Protein AF-A0A2V5ZPF0-F1 (afdb_monomer)

Mean predicted aligned error: 15.98 Å

Solvent-accessible surface area (backbone atoms only — not comparable to full-atom values): 9397 Å² total; per-residue (Å²): 134,64,70,68,61,57,53,54,54,53,53,54,51,51,54,53,54,55,56,50,55,73,66,64,58,78,71,75,75,71,72,55,65,54,62,57,50,19,73,81,39,96,48,78,76,68,55,68,73,54,50,74,69,68,58,82,86,82,80,86,73,82,81,60,97,52,86,92,56,84,88,84,88,85,86,83,89,74,90,78,54,71,68,59,52,52,57,47,59,75,68,58,65,61,50,80,39,66,90,70,70,39,67,79,79,79,91,73,63,98,79,70,55,74,77,78,50,54,71,70,78,48,84,53,98,42,73,58,44,51,51,49,52,57,54,55,61,73,75,110

pLDDT: mean 73.91, std 12.75, range [46.25, 92.56]

Sequence (140 aa):
MNVETIVRVRLAGFAGVLSLALIGTPRSAYADPVSELASFSIFDKVDLAQLAKTDVKTAHGPPMRNPRFLAVQSCYVAPGSPAQQMEALRRWNPSKYRELKVFLHSDLPSNPGPANFEKLKNAPDNASVRSFVTATQKLS

Radius of gyration: 29.08 Å; Cα contacts (8 Å, |Δi|>4): 50; chains: 1; bounding box: 41×45×107 Å

Secondary structure (DSSP, 8-state):
--HHHHHHHHHHHHHHHHHHHHH-S-------HHHHHHHHSS-S---HHHHHTTPPP----PPPSSTT----------SS-HHHHHHHHHH--GGG-GGGT--------SS--GGGGGGGSS---SHHHHHHHHHHHT--

Foldseek 3Di:
DDPVVVVVVVVVVVVVVVVVVVVPDPPPPPPPVQCVCCVPDPDVGDDVVCLVVVDDDDDDDDADPDNVDDDDDDDHDDPDDPVVVVVCVVPDDCCVPLVVLDQDDDDAPPDHDPVSCPVVVDRDPDPNSVVVVVVVVVVD

Structure (mmCIF, N/CA/C/O backbone):
data_AF-A0A2V5ZPF0-F1
#
_entry.id   AF-A0A2V5ZPF0-F1
#
loop_
_atom_site.group_PDB
_atom_site.id
_atom_site.type_symbol
_atom_site.label_atom_id
_atom_site.label_alt_id
_atom_site.label_comp_id
_atom_site.label_asym_id
_atom_site.label_entity_id
_atom_site.label_seq_id
_atom_site.pdbx_PDB_ins_code
_atom_site.Cartn_x
_atom_site.Cartn_y
_atom_site.Cartn_z
_atom_site.occupancy
_atom_site.B_iso_or_equiv
_atom_site.auth_seq_id
_atom_site.auth_comp_id
_atom_site.auth_asym_id
_atom_site.auth_atom_id
_atom_site.pdbx_PDB_model_num
ATOM 1 N N . MET A 1 1 ? -6.132 -22.465 73.510 1.00 48.97 1 MET A N 1
ATOM 2 C CA . MET A 1 1 ? -6.220 -21.740 72.221 1.00 48.97 1 MET A CA 1
ATOM 3 C C . MET A 1 1 ? -6.816 -22.712 71.209 1.00 48.97 1 MET A C 1
ATOM 5 O O . MET A 1 1 ? -6.196 -23.738 70.967 1.00 48.97 1 MET A O 1
ATOM 9 N N . ASN A 1 2 ? -8.053 -22.486 70.751 1.00 46.25 2 ASN A N 1
ATOM 10 C CA . ASN A 1 2 ? -8.842 -23.500 70.034 1.00 46.25 2 ASN A CA 1
ATOM 11 C C . ASN A 1 2 ? -8.487 -23.588 68.542 1.00 46.25 2 ASN A C 1
ATOM 13 O O . ASN A 1 2 ? -8.330 -22.577 67.859 1.00 46.25 2 ASN A O 1
ATOM 17 N N . VAL A 1 3 ? -8.416 -24.824 68.044 1.00 53.94 3 VAL A N 1
ATOM 18 C CA . VAL A 1 3 ? -8.077 -25.191 66.657 1.00 53.94 3 VAL A CA 1
ATOM 19 C C . VAL A 1 3 ? -9.027 -24.542 65.638 1.00 53.94 3 VAL A C 1
ATOM 21 O O . VAL A 1 3 ? -8.599 -24.148 64.555 1.00 53.94 3 VAL A O 1
ATOM 24 N N . GLU A 1 4 ? -10.291 -24.327 66.005 1.00 53.16 4 GLU A N 1
ATOM 25 C CA . GLU A 1 4 ? -11.293 -23.694 65.138 1.00 53.16 4 GLU A CA 1
ATOM 26 C C . GLU A 1 4 ? -10.970 -22.236 64.778 1.00 53.16 4 GLU A C 1
ATOM 28 O O . GLU A 1 4 ? -11.229 -21.799 63.654 1.00 53.16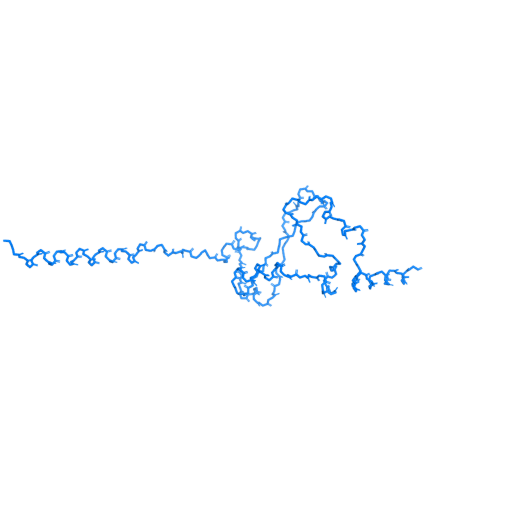 4 GLU A O 1
ATOM 33 N N . THR A 1 5 ? -10.358 -21.480 65.694 1.00 49.84 5 THR A N 1
ATOM 34 C CA . THR A 1 5 ? -9.986 -20.078 65.450 1.00 49.84 5 THR A CA 1
ATOM 35 C C . THR A 1 5 ? -8.858 -19.986 64.419 1.00 49.84 5 THR A C 1
ATOM 37 O O . THR A 1 5 ? -8.857 -19.097 63.572 1.00 49.84 5 THR A O 1
ATOM 40 N N . ILE A 1 6 ? -7.932 -20.950 64.430 1.00 52.44 6 ILE A N 1
ATOM 41 C CA . ILE A 1 6 ? -6.795 -21.017 63.500 1.00 52.44 6 ILE A CA 1
ATOM 42 C C . ILE A 1 6 ? -7.273 -21.360 62.082 1.00 52.44 6 ILE A C 1
ATOM 44 O O . ILE A 1 6 ? -6.808 -20.760 61.111 1.00 52.44 6 ILE A O 1
ATOM 48 N N . VAL A 1 7 ? -8.234 -22.280 61.952 1.00 53.97 7 VAL A N 1
ATOM 49 C CA . VAL A 1 7 ? -8.795 -22.685 60.651 1.00 53.97 7 VAL A CA 1
ATOM 50 C C . VAL A 1 7 ? -9.567 -21.534 59.996 1.00 53.97 7 VAL A C 1
ATOM 52 O O . VAL A 1 7 ? -9.379 -21.274 58.808 1.00 53.97 7 VAL A O 1
ATOM 55 N N . ARG A 1 8 ? -10.368 -20.781 60.766 1.00 47.41 8 ARG A N 1
ATOM 56 C CA . ARG A 1 8 ? -11.129 -19.628 60.247 1.00 47.41 8 ARG A CA 1
ATOM 57 C C . ARG A 1 8 ? -10.230 -18.482 59.772 1.00 47.41 8 ARG A C 1
ATOM 59 O O . ARG A 1 8 ? -10.501 -17.898 58.726 1.00 47.41 8 ARG A O 1
ATOM 66 N N . VAL A 1 9 ? -9.133 -18.206 60.482 1.00 52.97 9 VAL A N 1
ATOM 67 C CA . VAL A 1 9 ? -8.147 -17.182 60.083 1.00 52.97 9 VAL A CA 1
ATOM 68 C C . VAL A 1 9 ? -7.420 -17.578 58.792 1.00 52.97 9 VAL A C 1
ATOM 70 O O . VAL A 1 9 ? -7.218 -16.735 57.918 1.00 52.97 9 VAL A O 1
ATOM 73 N N . ARG A 1 10 ? -7.079 -18.865 58.618 1.00 50.88 10 ARG A N 1
ATOM 74 C CA . ARG A 1 10 ? -6.428 -19.347 57.387 1.00 50.88 10 ARG A CA 1
ATOM 75 C C . ARG A 1 10 ? -7.355 -19.338 56.169 1.00 50.88 10 ARG A C 1
ATOM 77 O O . ARG A 1 10 ? -6.892 -19.008 55.080 1.00 50.88 10 ARG A O 1
ATOM 84 N N . LEU A 1 11 ? -8.644 -19.638 56.344 1.00 49.84 11 LEU A N 1
ATOM 85 C CA . LEU A 1 11 ? -9.629 -19.607 55.254 1.00 49.84 11 LEU A CA 1
ATOM 86 C C . LEU A 1 11 ? -9.921 -18.174 54.775 1.00 49.84 11 LEU A C 1
ATOM 88 O O . LEU A 1 11 ? -9.977 -17.924 53.573 1.00 49.84 11 LEU A O 1
ATOM 92 N N . ALA A 1 12 ? -10.046 -17.224 55.710 1.00 51.72 12 ALA A N 1
ATOM 93 C CA . ALA A 1 12 ? -10.247 -15.810 55.391 1.00 51.72 12 ALA A CA 1
ATOM 94 C C . ALA A 1 12 ? -9.029 -15.197 54.674 1.00 51.72 12 ALA A C 1
ATOM 96 O O . ALA A 1 12 ? -9.191 -14.444 53.713 1.00 51.72 12 ALA A O 1
ATOM 97 N N . GLY A 1 13 ? -7.810 -15.573 55.084 1.00 51.31 13 GLY A N 1
ATOM 98 C CA . GLY A 1 13 ? -6.577 -15.164 54.407 1.00 51.31 13 GLY A CA 1
ATOM 99 C C . GLY A 1 13 ? -6.479 -15.689 52.971 1.00 51.31 13 GLY A C 1
ATOM 100 O O . GLY A 1 13 ? -6.123 -14.937 52.066 1.00 51.31 13 GLY A O 1
ATOM 101 N N . PHE A 1 14 ? -6.865 -16.946 52.731 1.00 55.06 14 PHE A N 1
ATOM 102 C CA . PHE A 1 14 ? -6.872 -17.533 51.386 1.00 55.06 14 PHE A CA 1
ATOM 103 C C . PHE A 1 14 ? -7.902 -16.879 50.453 1.00 55.06 14 PHE A C 1
ATOM 105 O O . PHE A 1 14 ? -7.590 -16.599 49.296 1.00 55.06 14 PHE A O 1
ATOM 112 N N . ALA A 1 15 ? -9.105 -16.579 50.954 1.00 56.75 15 ALA A N 1
ATOM 113 C CA . ALA A 1 15 ? -10.138 -15.891 50.180 1.00 56.75 15 ALA A CA 1
ATOM 114 C C . ALA A 1 15 ? -9.730 -14.452 49.809 1.00 56.75 15 ALA A C 1
ATOM 116 O O . ALA A 1 15 ? -9.971 -14.012 48.683 1.00 56.75 15 ALA A O 1
ATOM 117 N N . GLY A 1 16 ? -9.056 -13.735 50.717 1.00 53.69 16 GLY A N 1
ATOM 118 C CA . GLY A 1 16 ? -8.535 -12.390 50.454 1.00 53.69 16 GLY A CA 1
ATOM 119 C C . GLY A 1 16 ? -7.435 -12.370 49.387 1.00 53.69 16 GLY A C 1
ATOM 120 O O . GLY A 1 16 ? -7.460 -11.527 48.492 1.00 53.69 16 GLY A O 1
ATOM 121 N N . VAL A 1 17 ? -6.512 -13.338 49.424 1.00 57.28 17 VAL A N 1
ATOM 122 C CA . VAL A 1 17 ? -5.425 -13.459 48.432 1.00 57.28 17 VAL A CA 1
ATOM 123 C C . VAL A 1 17 ? -5.960 -13.856 47.050 1.00 57.28 17 VAL A C 1
ATOM 125 O O . VAL A 1 17 ? -5.525 -13.295 46.045 1.00 57.28 17 VAL A O 1
ATOM 128 N N . LEU A 1 18 ? -6.953 -14.751 46.982 1.00 54.53 18 LEU A N 1
ATOM 129 C CA . LEU A 1 18 ? -7.605 -15.126 45.720 1.00 54.53 18 LEU A CA 1
ATOM 130 C C . LEU A 1 18 ? -8.381 -13.948 45.100 1.00 54.53 18 LEU A C 1
ATOM 132 O O . LEU A 1 18 ? -8.368 -13.766 43.883 1.00 54.53 18 LEU A O 1
ATOM 136 N N . SER A 1 19 ? -8.998 -13.109 45.937 1.00 56.06 19 SER A N 1
ATOM 137 C CA . SER A 1 19 ? -9.718 -11.906 45.497 1.00 56.06 19 SER A CA 1
ATOM 138 C C . SER A 1 19 ? -8.774 -10.830 44.946 1.00 56.06 19 SER A C 1
ATOM 140 O O . SER A 1 19 ? -9.103 -10.179 43.957 1.00 56.06 19 SER A O 1
ATOM 142 N N . LEU A 1 20 ? -7.573 -10.675 45.521 1.00 53.50 20 LEU A N 1
ATOM 143 C CA . LEU A 1 20 ? -6.550 -9.760 44.995 1.00 53.50 20 LEU A CA 1
ATOM 144 C C . LEU A 1 20 ? -5.956 -10.248 43.661 1.00 53.50 20 LEU A C 1
ATOM 146 O O . LEU A 1 20 ? -5.684 -9.436 42.777 1.00 53.50 20 LEU A O 1
ATOM 150 N N . ALA A 1 21 ? -5.798 -11.564 43.484 1.00 54.41 21 ALA A N 1
ATOM 151 C CA . ALA A 1 21 ? -5.271 -12.151 42.250 1.00 54.41 21 ALA A CA 1
ATOM 152 C C . ALA A 1 21 ? -6.203 -11.947 41.036 1.00 54.41 21 ALA A C 1
ATOM 154 O O . ALA A 1 21 ? -5.724 -11.789 39.915 1.00 54.41 21 ALA A O 1
ATOM 155 N N . LEU A 1 22 ? -7.522 -11.880 41.256 1.00 53.84 22 LEU A N 1
ATOM 156 C CA . LEU A 1 22 ? -8.524 -11.607 40.212 1.00 53.84 22 LEU A CA 1
ATOM 157 C C . LEU A 1 22 ? -8.582 -10.132 39.777 1.00 53.84 22 LEU A C 1
ATOM 159 O O . LEU A 1 22 ? -9.060 -9.834 38.685 1.00 53.84 22 LEU A O 1
ATOM 163 N N . ILE A 1 23 ? -8.089 -9.209 40.607 1.00 56.50 23 ILE A N 1
ATOM 164 C CA . ILE A 1 23 ? -8.032 -7.768 40.301 1.00 56.50 23 ILE A CA 1
ATOM 165 C C . ILE A 1 23 ? -6.681 -7.404 39.660 1.00 56.50 23 ILE A C 1
ATOM 167 O O . ILE A 1 23 ? -6.594 -6.455 38.884 1.00 56.50 23 ILE A O 1
ATOM 171 N N . GLY A 1 24 ? -5.633 -8.180 39.958 1.00 47.91 24 GLY A N 1
ATOM 172 C CA . GLY A 1 24 ? -4.260 -7.945 39.513 1.00 47.91 24 GLY A CA 1
ATOM 173 C C . GLY A 1 24 ? -3.893 -8.517 38.143 1.00 47.91 24 GLY A C 1
ATOM 174 O O . GLY A 1 24 ? -2.757 -8.325 37.714 1.00 47.91 24 GLY A O 1
ATOM 175 N N . THR A 1 25 ? -4.798 -9.201 37.432 1.00 50.22 25 THR A N 1
ATOM 176 C CA . THR A 1 25 ? -4.528 -9.524 36.025 1.00 50.22 25 THR A CA 1
ATOM 177 C C . THR A 1 25 ? -4.463 -8.205 35.262 1.00 50.22 25 THR A C 1
ATOM 179 O O . THR A 1 25 ? -5.476 -7.495 35.254 1.00 50.22 25 THR A O 1
ATOM 182 N N . PRO A 1 26 ? -3.335 -7.847 34.622 1.00 47.34 26 PRO A N 1
ATOM 183 C CA . PRO A 1 26 ? -3.329 -6.710 33.727 1.00 47.34 26 PRO A CA 1
ATOM 184 C C . PRO A 1 26 ? -4.366 -7.024 32.654 1.00 47.34 26 PRO A C 1
ATOM 186 O O . PRO A 1 26 ? -4.156 -7.881 31.796 1.00 47.34 26 PRO A O 1
ATOM 189 N N . ARG A 1 27 ? -5.525 -6.359 32.719 1.00 48.34 27 ARG A N 1
ATOM 190 C CA . ARG A 1 27 ? -6.334 -6.161 31.525 1.00 48.34 27 ARG A CA 1
ATOM 191 C C . ARG A 1 27 ? -5.352 -5.520 30.565 1.00 48.34 27 ARG A C 1
ATOM 193 O O . ARG A 1 27 ? -4.934 -4.393 30.817 1.00 48.34 27 ARG A O 1
ATOM 200 N N . SER A 1 28 ? -4.924 -6.249 29.535 1.00 48.19 28 SER A N 1
ATOM 201 C CA . SER A 1 28 ? -4.326 -5.616 28.371 1.00 48.19 28 SER A CA 1
ATOM 202 C C . SER A 1 28 ? -5.300 -4.512 28.006 1.00 48.19 28 SER A C 1
ATOM 204 O O . SER A 1 28 ? -6.419 -4.802 27.580 1.00 48.19 28 SER A O 1
ATOM 206 N N . ALA A 1 29 ? -4.936 -3.268 28.313 1.00 57.16 29 ALA A N 1
ATOM 207 C CA . ALA A 1 29 ? -5.621 -2.119 27.780 1.00 57.16 29 ALA A CA 1
ATOM 208 C C . ALA A 1 29 ? -5.449 -2.302 26.280 1.00 57.16 29 ALA A C 1
ATOM 210 O O . ALA A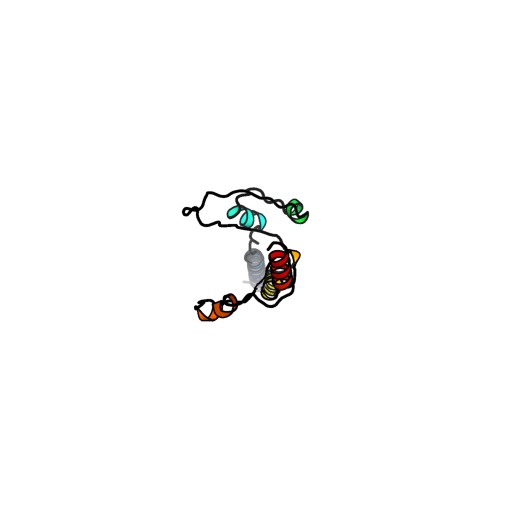 1 29 ? -4.357 -2.111 25.750 1.00 57.16 29 ALA A O 1
ATOM 211 N N . TYR A 1 30 ? -6.473 -2.863 25.638 1.00 54.78 30 TYR A N 1
ATOM 212 C CA . TYR A 1 30 ? -6.534 -2.895 24.196 1.00 54.78 30 TYR A CA 1
ATOM 213 C C . TYR A 1 30 ? -6.421 -1.431 23.817 1.00 54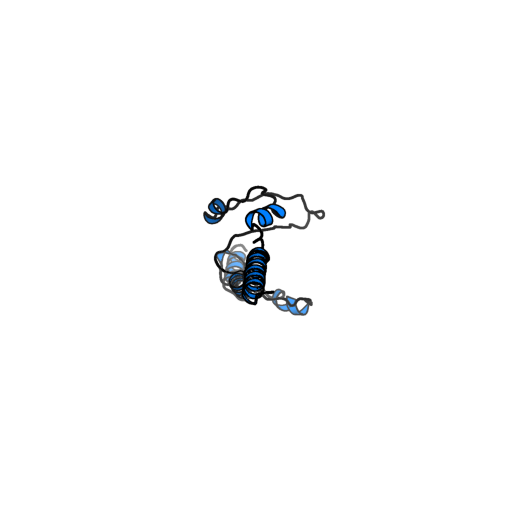.78 30 TYR A C 1
ATOM 215 O O . TYR A 1 30 ? -7.271 -0.631 24.215 1.00 54.78 30 TYR A O 1
ATOM 223 N N . ALA A 1 31 ? -5.307 -1.076 23.182 1.00 61.59 31 ALA A N 1
ATOM 224 C CA . ALA A 1 31 ? -5.147 0.247 22.634 1.00 61.59 31 ALA A CA 1
ATOM 225 C C . ALA A 1 31 ? -6.396 0.535 21.809 1.00 61.59 31 ALA A C 1
ATOM 227 O O . ALA A 1 31 ? -6.820 -0.330 21.040 1.00 61.59 31 ALA A O 1
ATOM 228 N N . ASP A 1 32 ? -7.030 1.683 22.037 1.00 76.69 32 ASP A N 1
ATOM 229 C CA . ASP A 1 32 ? -8.140 2.088 21.193 1.00 76.69 32 ASP A CA 1
ATOM 230 C C . ASP A 1 32 ? -7.568 2.284 19.782 1.00 76.69 32 ASP A C 1
ATOM 232 O O . ASP A 1 32 ? -6.837 3.255 19.558 1.00 76.69 32 ASP A O 1
ATOM 236 N N . PRO A 1 33 ? -7.854 1.371 18.833 1.00 75.12 33 PRO A N 1
ATOM 237 C CA . PRO A 1 33 ? -7.232 1.415 17.519 1.00 75.12 33 PRO A CA 1
ATOM 238 C C . PRO A 1 33 ? -7.637 2.685 16.766 1.00 75.12 33 PRO A C 1
ATOM 240 O O . PRO A 1 33 ? -6.924 3.114 15.864 1.00 75.12 33 PRO A O 1
ATOM 243 N N . VAL A 1 34 ? -8.763 3.304 17.139 1.00 78.81 34 VAL A N 1
ATOM 244 C CA . VAL A 1 34 ? -9.240 4.562 16.564 1.00 78.81 34 VAL A CA 1
ATOM 245 C C . VAL A 1 34 ? -8.397 5.730 17.066 1.00 78.81 34 VAL A C 1
ATOM 247 O O . VAL A 1 34 ? -7.947 6.538 16.255 1.00 78.81 34 VAL A O 1
ATOM 250 N N . SER A 1 35 ? -8.131 5.798 18.373 1.00 79.50 35 SER A N 1
ATOM 251 C CA . SER A 1 35 ? -7.241 6.808 18.959 1.00 79.50 35 SER A CA 1
ATOM 252 C C . SER A 1 35 ? -5.797 6.660 18.479 1.00 79.50 35 SER A C 1
ATOM 254 O O . SER A 1 35 ? -5.152 7.661 18.171 1.00 79.50 35 SER A O 1
ATOM 256 N N . GLU A 1 36 ? -5.285 5.430 18.356 1.00 79.44 36 GLU A N 1
ATOM 257 C CA . GLU A 1 36 ? -3.964 5.208 17.761 1.00 79.44 36 GLU A CA 1
ATOM 258 C C . GLU A 1 36 ? -3.937 5.656 16.301 1.00 79.44 36 GLU A C 1
ATOM 260 O O . GLU A 1 36 ? -3.032 6.389 15.911 1.00 79.44 36 GLU A O 1
ATOM 265 N N . LEU A 1 37 ? -4.954 5.299 15.511 1.00 77.75 37 LEU A N 1
ATOM 266 C CA . LEU A 1 37 ? -5.070 5.726 14.120 1.00 77.75 37 LEU A CA 1
ATOM 267 C C . LEU A 1 37 ? -5.129 7.253 13.975 1.00 77.75 37 LEU A C 1
ATOM 269 O O . LEU A 1 37 ? -4.468 7.815 13.104 1.00 77.75 37 LEU A O 1
ATOM 273 N N . ALA A 1 38 ? -5.863 7.937 14.851 1.00 81.38 38 ALA A N 1
ATOM 274 C CA . ALA A 1 38 ? -5.912 9.394 14.876 1.00 81.38 38 ALA A CA 1
ATOM 275 C C . ALA A 1 38 ? -4.545 10.026 15.209 1.00 81.38 38 ALA A C 1
ATOM 277 O O . ALA A 1 38 ? -4.236 11.098 14.701 1.00 81.38 38 ALA A O 1
ATOM 278 N N . SER A 1 39 ? -3.694 9.363 16.004 1.00 80.38 39 SER A N 1
ATOM 279 C CA . SER A 1 39 ? -2.406 9.924 16.452 1.00 80.38 39 SER A CA 1
ATOM 280 C C . SER A 1 39 ? -1.375 10.137 15.335 1.00 80.38 39 SER A C 1
ATOM 282 O O . SER A 1 39 ? -0.548 11.044 15.423 1.00 80.38 39 SER A O 1
ATOM 284 N N . PHE A 1 40 ? -1.420 9.318 14.280 1.00 74.88 40 PHE A N 1
ATOM 285 C CA . PHE A 1 40 ? -0.531 9.423 13.115 1.00 74.88 40 PHE A CA 1
ATOM 286 C C . PHE A 1 40 ? -1.264 9.852 11.839 1.00 74.88 40 PHE A C 1
ATOM 288 O O . PHE A 1 40 ? -0.660 9.917 10.768 1.00 74.88 40 PHE A O 1
ATOM 295 N N . SER A 1 41 ? -2.563 10.127 11.940 1.00 74.75 41 SER A N 1
ATOM 296 C CA . SER A 1 41 ? -3.392 10.618 10.850 1.00 74.75 41 SER A CA 1
ATOM 297 C C . SER A 1 41 ? -3.530 12.135 10.943 1.00 74.75 41 SER A C 1
ATOM 299 O O . SER A 1 41 ? -3.572 12.716 12.021 1.00 74.75 41 SER A O 1
ATOM 301 N N . ILE A 1 42 ? -3.662 12.794 9.796 1.00 78.44 42 ILE A N 1
ATOM 302 C CA . ILE A 1 42 ? -4.077 14.204 9.745 1.00 78.44 42 ILE A CA 1
ATOM 303 C C . ILE A 1 42 ? -5.559 14.384 10.125 1.00 78.44 42 ILE A C 1
ATOM 305 O O . ILE A 1 42 ? -6.005 15.497 10.390 1.00 78.44 42 ILE A O 1
ATOM 309 N N . PHE A 1 43 ? -6.325 13.290 10.151 1.00 80.12 43 PHE A N 1
ATOM 310 C CA . PHE A 1 43 ? -7.705 13.259 10.618 1.00 80.12 43 PHE A CA 1
ATOM 311 C C . PHE A 1 43 ? -7.732 12.948 12.117 1.00 80.12 43 PHE A C 1
ATOM 313 O O . PHE A 1 43 ? -7.527 11.804 12.521 1.00 80.12 43 PHE A O 1
ATOM 320 N N . ASP A 1 44 ? -8.033 13.967 12.917 1.00 76.62 44 ASP A N 1
ATOM 321 C CA . ASP A 1 44 ? -8.208 13.908 14.374 1.00 76.62 44 ASP A CA 1
ATOM 322 C C . ASP A 1 44 ? -9.431 13.079 14.802 1.00 76.62 44 ASP A C 1
ATOM 324 O O . ASP A 1 44 ? -9.465 12.513 15.894 1.00 76.62 44 ASP A O 1
ATOM 328 N N . LYS A 1 45 ? -10.440 12.986 13.928 1.00 81.69 45 LYS A N 1
ATOM 329 C CA . LYS A 1 45 ? -11.650 12.184 14.129 1.00 81.69 45 LYS A CA 1
ATOM 330 C C . LYS A 1 45 ? -11.774 11.096 13.077 1.00 81.69 45 LYS A C 1
ATOM 332 O O . LYS A 1 45 ? -12.096 11.352 11.912 1.00 81.69 45 LYS A O 1
ATOM 337 N N . VAL A 1 46 ? -11.590 9.859 13.523 1.00 79.81 46 VAL A N 1
ATOM 338 C CA . VAL A 1 46 ? -11.743 8.666 12.697 1.00 79.81 46 VAL A CA 1
ATOM 339 C C . VAL A 1 46 ? -13.071 7.984 13.021 1.00 79.81 46 VAL A C 1
ATOM 341 O O . VAL A 1 46 ? -13.291 7.518 14.132 1.00 79.81 46 VAL A O 1
ATOM 344 N N . ASP A 1 47 ? -13.966 7.929 12.036 1.00 82.50 47 ASP A N 1
ATOM 345 C CA . ASP A 1 47 ? -15.255 7.239 12.136 1.00 82.50 47 ASP A CA 1
ATOM 346 C C . ASP A 1 47 ? -15.176 5.910 11.371 1.00 82.50 47 ASP A C 1
ATOM 348 O O . ASP A 1 47 ? -15.140 5.885 10.138 1.00 82.50 47 ASP A O 1
ATOM 352 N N . LEU A 1 48 ? -15.145 4.796 12.108 1.00 78.81 48 LEU A N 1
ATOM 353 C CA . LEU A 1 48 ? -15.070 3.450 11.535 1.00 78.81 48 LEU A CA 1
ATOM 354 C C . LEU A 1 48 ? -16.300 3.091 10.693 1.00 78.81 48 LEU A C 1
ATOM 356 O O . LEU A 1 48 ? -16.171 2.343 9.727 1.00 78.81 48 LEU A O 1
ATOM 360 N N . ALA A 1 49 ? -17.481 3.619 11.024 1.00 81.56 49 ALA A N 1
ATOM 361 C CA . ALA A 1 49 ? -18.698 3.359 10.264 1.00 81.56 49 ALA A CA 1
ATOM 362 C C . ALA A 1 49 ? -18.684 4.101 8.921 1.00 81.56 49 ALA A C 1
ATOM 364 O O . ALA A 1 49 ? -19.182 3.573 7.929 1.00 81.56 49 ALA A O 1
ATOM 365 N N . GLN A 1 50 ? -18.083 5.294 8.866 1.00 78.25 50 GLN A N 1
ATOM 366 C CA . GLN A 1 50 ? -17.808 5.981 7.598 1.00 78.25 50 GLN A CA 1
ATOM 367 C C . GLN A 1 50 ? -16.739 5.249 6.783 1.00 78.25 50 GLN A C 1
ATOM 369 O O . GLN A 1 50 ? -16.942 5.006 5.597 1.00 78.25 50 GLN A O 1
ATOM 374 N N . LEU A 1 51 ? -15.637 4.826 7.411 1.00 75.38 51 LEU A N 1
ATOM 375 C CA . LEU A 1 51 ? -14.583 4.073 6.719 1.00 75.38 51 LEU A CA 1
ATOM 376 C C . LEU A 1 51 ? -15.098 2.746 6.142 1.00 75.38 51 LEU A C 1
ATOM 378 O O . LEU A 1 51 ? -14.738 2.373 5.027 1.00 75.38 51 LEU A O 1
ATOM 382 N N . ALA A 1 52 ? -15.990 2.058 6.859 1.00 77.12 52 ALA A N 1
ATOM 383 C CA . ALA A 1 52 ? -16.615 0.823 6.391 1.00 77.12 52 ALA A CA 1
ATOM 384 C C . ALA A 1 52 ? -17.521 1.026 5.162 1.00 77.12 52 ALA A C 1
ATOM 386 O O . ALA A 1 52 ? -17.738 0.082 4.405 1.00 77.12 52 ALA A O 1
ATOM 387 N N . LYS A 1 53 ? -18.020 2.247 4.925 1.00 79.25 53 LYS A N 1
ATOM 388 C CA . LYS A 1 53 ? -18.802 2.601 3.728 1.00 79.25 53 LYS A CA 1
ATOM 389 C C . LYS A 1 53 ? -17.936 2.883 2.499 1.00 79.25 53 LYS A C 1
ATOM 391 O O . LYS A 1 53 ? -18.477 3.265 1.469 1.00 79.25 53 LYS A O 1
ATOM 396 N N . THR A 1 54 ? -16.623 2.657 2.580 1.00 68.12 54 THR A N 1
ATOM 397 C CA . THR A 1 54 ? -15.634 2.889 1.510 1.00 68.12 54 THR A CA 1
ATOM 398 C C . THR A 1 54 ? -15.416 4.357 1.136 1.00 68.12 54 THR A C 1
ATOM 400 O O . THR A 1 54 ? -14.771 4.644 0.129 1.00 68.12 54 THR A O 1
ATOM 403 N N . ASP A 1 55 ? -15.878 5.293 1.970 1.00 76.75 55 ASP A N 1
ATOM 404 C CA . ASP A 1 55 ? -15.593 6.713 1.779 1.00 76.75 55 ASP A CA 1
ATOM 405 C C . ASP A 1 55 ? -14.101 6.987 2.008 1.00 76.75 55 ASP A C 1
ATOM 407 O O . ASP A 1 55 ? -13.563 6.813 3.106 1.00 76.75 55 ASP A O 1
ATOM 411 N N . VAL A 1 56 ? -13.421 7.439 0.954 1.00 76.69 56 VAL A N 1
ATOM 412 C CA . VAL A 1 56 ? -12.000 7.790 1.004 1.00 76.69 56 VAL A CA 1
ATOM 413 C C . VAL A 1 56 ? -11.862 9.241 1.447 1.00 76.69 56 VAL A C 1
ATOM 415 O O . VAL A 1 56 ? -12.265 10.161 0.736 1.00 76.69 56 VAL A O 1
ATOM 418 N N . LYS A 1 57 ? -11.243 9.463 2.609 1.00 80.69 57 LYS A N 1
ATOM 419 C CA . LYS A 1 57 ? -10.844 10.805 3.047 1.00 80.69 57 LYS A CA 1
ATOM 420 C C . LYS A 1 57 ? -9.419 11.095 2.589 1.00 80.69 57 LYS A C 1
ATOM 422 O O . LYS A 1 57 ? -8.495 10.345 2.896 1.00 80.69 57 LYS A O 1
ATOM 427 N N . THR A 1 58 ? -9.239 12.203 1.876 1.00 82.25 58 THR A N 1
ATOM 428 C CA . THR A 1 58 ? -7.931 12.668 1.395 1.00 82.25 58 THR A CA 1
ATOM 429 C C . THR A 1 58 ? -7.612 14.033 1.976 1.00 82.25 58 THR A C 1
ATOM 431 O O . THR A 1 58 ? -8.452 14.930 1.948 1.00 82.25 58 THR A O 1
ATOM 434 N N . ALA A 1 59 ? -6.390 14.205 2.463 1.00 81.62 59 ALA A N 1
ATOM 435 C CA . ALA A 1 59 ? -5.890 15.490 2.921 1.00 81.62 59 ALA A CA 1
ATOM 436 C C . ALA A 1 59 ? -4.415 15.627 2.543 1.00 81.62 59 ALA A C 1
ATOM 438 O O . ALA A 1 59 ? -3.673 14.644 2.506 1.00 81.62 59 ALA A O 1
ATOM 439 N N . HIS A 1 60 ? -4.001 16.855 2.240 1.00 81.75 60 HIS A N 1
ATOM 440 C CA . HIS A 1 60 ? -2.610 17.160 1.947 1.00 81.75 60 HIS A CA 1
ATOM 441 C C . HIS A 1 60 ? -1.862 17.425 3.250 1.00 81.75 60 HIS A C 1
ATOM 443 O O . HIS A 1 60 ? -2.248 18.292 4.033 1.00 81.75 60 HIS A O 1
ATOM 449 N N . GLY A 1 61 ? -0.788 16.670 3.473 1.00 76.12 61 GLY A N 1
ATOM 450 C CA . GLY A 1 61 ? 0.170 16.972 4.527 1.00 76.12 61 GLY A CA 1
ATOM 451 C C . GLY A 1 61 ? 1.082 18.147 4.152 1.00 76.12 61 GLY A C 1
ATOM 452 O O . GLY A 1 61 ? 1.018 18.663 3.031 1.00 76.12 61 GLY A O 1
ATOM 453 N N . PRO A 1 62 ? 1.969 18.560 5.071 1.00 79.12 62 PRO A N 1
ATOM 454 C CA . PRO A 1 62 ? 3.015 19.526 4.769 1.00 79.12 62 PRO A CA 1
ATOM 455 C C . PRO A 1 62 ? 3.862 19.083 3.563 1.00 79.12 62 PRO A C 1
ATOM 457 O O . PRO A 1 62 ? 4.120 17.886 3.401 1.00 79.12 62 PRO A O 1
ATOM 460 N N . PRO A 1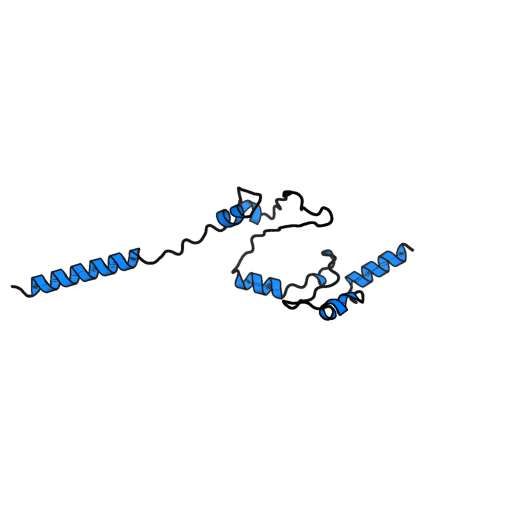 63 ? 4.332 20.021 2.723 1.00 77.62 63 PRO A N 1
ATOM 461 C CA . PRO A 1 63 ? 5.183 19.683 1.590 1.00 77.62 63 PRO A CA 1
ATOM 462 C C . PRO A 1 63 ? 6.493 19.037 2.060 1.00 77.62 63 PRO A C 1
ATOM 464 O O . PRO A 1 63 ? 7.080 19.430 3.071 1.00 77.62 63 PRO A O 1
ATOM 467 N N . MET A 1 64 ? 6.981 18.049 1.303 1.00 83.56 64 MET A N 1
ATOM 468 C CA . MET A 1 64 ? 8.302 17.470 1.545 1.00 83.56 64 MET A CA 1
ATOM 469 C C . MET A 1 64 ? 9.395 18.533 1.388 1.00 83.56 64 MET A C 1
ATOM 471 O O . MET A 1 64 ? 9.297 19.423 0.546 1.00 83.56 64 MET A O 1
ATOM 475 N N . ARG A 1 65 ? 10.500 18.391 2.136 1.00 85.19 65 ARG A N 1
ATOM 476 C CA . ARG A 1 65 ? 11.668 19.285 2.003 1.00 85.19 65 ARG A CA 1
ATOM 477 C C . ARG A 1 65 ? 12.247 19.318 0.584 1.00 85.19 65 ARG A C 1
ATOM 479 O O . ARG A 1 65 ? 12.823 20.326 0.192 1.00 85.19 65 ARG A O 1
ATOM 486 N N . ASN A 1 66 ? 12.130 18.221 -0.166 1.00 85.81 66 ASN A N 1
ATOM 487 C CA . ASN A 1 66 ? 12.549 18.147 -1.561 1.00 85.81 66 ASN A CA 1
ATOM 488 C C . ASN A 1 66 ? 11.306 18.095 -2.468 1.00 85.81 66 ASN A C 1
ATOM 490 O O . ASN A 1 66 ? 10.581 17.100 -2.415 1.00 85.81 66 ASN A O 1
ATOM 494 N N . PRO A 1 67 ? 11.084 19.103 -3.331 1.00 79.75 67 PRO A N 1
ATOM 495 C CA . PRO A 1 67 ? 9.885 19.193 -4.165 1.00 79.75 67 PRO A CA 1
ATOM 496 C C . PRO A 1 67 ? 9.845 18.172 -5.312 1.00 79.75 67 PRO A C 1
ATOM 498 O O . PRO A 1 67 ? 8.827 18.056 -5.985 1.00 79.75 67 PRO A O 1
ATOM 501 N N . ARG A 1 68 ? 10.934 17.432 -5.566 1.00 83.19 68 ARG A N 1
ATOM 502 C CA . ARG A 1 68 ? 10.965 16.374 -6.593 1.00 83.19 68 ARG A CA 1
ATOM 503 C C . ARG A 1 68 ? 10.338 15.063 -6.125 1.00 83.19 68 ARG A C 1
ATOM 505 O O . ARG A 1 68 ? 10.182 14.152 -6.932 1.00 83.19 68 ARG A O 1
ATOM 512 N N . PHE A 1 69 ? 10.045 14.942 -4.833 1.00 79.56 69 PHE A N 1
ATOM 513 C CA . PHE A 1 69 ? 9.529 13.718 -4.240 1.00 79.56 69 PHE A CA 1
ATOM 514 C C . PHE A 1 69 ? 8.140 13.942 -3.655 1.00 79.56 69 PHE A C 1
ATOM 516 O O . PHE A 1 69 ? 7.799 15.034 -3.202 1.00 79.56 69 PHE A O 1
ATOM 523 N N . LEU A 1 70 ? 7.352 12.872 -3.669 1.00 79.88 70 LEU A N 1
ATOM 524 C CA . LEU A 1 70 ? 6.011 12.812 -3.115 1.00 79.88 70 LEU A CA 1
ATOM 525 C C . LEU A 1 70 ? 5.986 11.695 -2.070 1.00 79.88 70 LEU A C 1
ATOM 527 O O . LEU A 1 70 ? 6.423 10.578 -2.349 1.00 79.88 70 LEU A O 1
ATOM 531 N N . ALA A 1 71 ? 5.455 11.992 -0.888 1.00 79.12 71 ALA A N 1
ATOM 532 C CA . ALA A 1 71 ? 5.147 11.001 0.131 1.00 79.12 71 ALA A CA 1
ATOM 533 C C . ALA A 1 71 ? 3.627 10.895 0.250 1.00 79.12 71 ALA A C 1
ATOM 535 O O . ALA A 1 71 ? 2.944 11.898 0.454 1.00 79.12 71 ALA A O 1
ATOM 536 N N . VAL A 1 72 ? 3.108 9.678 0.110 1.00 81.62 72 VAL A N 1
ATOM 537 C CA . VAL A 1 72 ? 1.688 9.372 0.297 1.00 81.62 72 VAL A CA 1
ATOM 538 C C . VAL A 1 72 ? 1.587 8.352 1.414 1.00 81.62 72 VAL A C 1
ATOM 540 O O . VAL A 1 72 ? 2.214 7.297 1.348 1.00 81.62 72 VAL A O 1
ATOM 543 N N . GLN A 1 73 ? 0.795 8.670 2.431 1.00 79.56 73 GLN A N 1
ATOM 544 C CA . GLN A 1 73 ? 0.414 7.728 3.471 1.00 79.56 73 GLN A CA 1
ATOM 545 C C . GLN A 1 73 ? -1.045 7.344 3.244 1.00 79.56 73 GLN A C 1
ATOM 547 O O . GLN A 1 73 ? -1.914 8.207 3.126 1.00 79.56 73 GLN A O 1
ATOM 552 N N . SER A 1 74 ? -1.309 6.045 3.166 1.00 80.19 74 SER A N 1
ATOM 553 C CA . SER A 1 74 ? -2.660 5.505 3.058 1.00 80.19 74 SER A CA 1
ATOM 554 C C . SER A 1 74 ? -2.927 4.631 4.270 1.00 80.19 74 SER A C 1
ATOM 556 O O . SER A 1 74 ? -2.101 3.790 4.620 1.00 80.19 74 SER A O 1
ATOM 558 N N . CYS A 1 75 ? -4.082 4.822 4.899 1.00 76.06 75 CYS A N 1
ATOM 559 C CA . CYS A 1 75 ? -4.567 3.938 5.945 1.00 76.06 75 CYS A CA 1
ATOM 560 C C . CYS A 1 75 ? -5.910 3.345 5.526 1.00 76.06 75 CYS A C 1
ATOM 562 O O . CYS A 1 75 ? -6.732 4.024 4.913 1.00 76.06 75 CYS A O 1
ATOM 564 N N . TYR A 1 76 ? -6.109 2.071 5.839 1.00 74.94 76 TYR A N 1
ATOM 565 C CA . TYR A 1 76 ? -7.327 1.332 5.558 1.00 74.94 76 TYR A CA 1
ATOM 566 C C . TYR A 1 76 ? -7.640 0.405 6.728 1.00 74.94 76 TYR A C 1
ATOM 568 O O . TYR A 1 76 ? -6.743 -0.078 7.420 1.00 74.94 76 TYR A O 1
ATOM 576 N N . VAL A 1 77 ? -8.928 0.147 6.931 1.00 76.19 77 VAL A N 1
ATOM 577 C CA . VAL A 1 77 ? -9.414 -0.839 7.896 1.00 76.19 77 VAL A CA 1
ATOM 578 C C . VAL A 1 77 ? -9.749 -2.104 7.120 1.00 76.19 77 VAL A C 1
ATOM 580 O O . VAL A 1 77 ? -10.499 -2.053 6.147 1.00 76.19 77 VAL A O 1
ATOM 583 N N . ALA A 1 78 ? -9.183 -3.235 7.536 1.00 81.00 78 ALA A N 1
ATOM 584 C CA . ALA A 1 78 ? -9.421 -4.531 6.913 1.00 81.00 78 ALA A CA 1
ATOM 585 C C . ALA A 1 78 ? -10.036 -5.509 7.930 1.00 81.00 78 ALA A C 1
ATOM 587 O O . ALA A 1 78 ? -9.605 -5.529 9.084 1.00 81.00 78 ALA A O 1
ATOM 588 N N . PRO A 1 79 ? -11.025 -6.330 7.532 1.00 80.94 79 PRO A N 1
ATOM 589 C CA . PRO A 1 79 ? -11.589 -7.350 8.410 1.00 80.94 79 PRO A CA 1
ATOM 590 C C . PRO A 1 79 ? -10.601 -8.507 8.629 1.00 80.94 79 PRO A C 1
ATOM 592 O O . PRO A 1 79 ? -9.857 -8.876 7.724 1.00 80.94 79 PRO A O 1
ATOM 595 N N . GLY A 1 80 ? -10.628 -9.141 9.802 1.00 84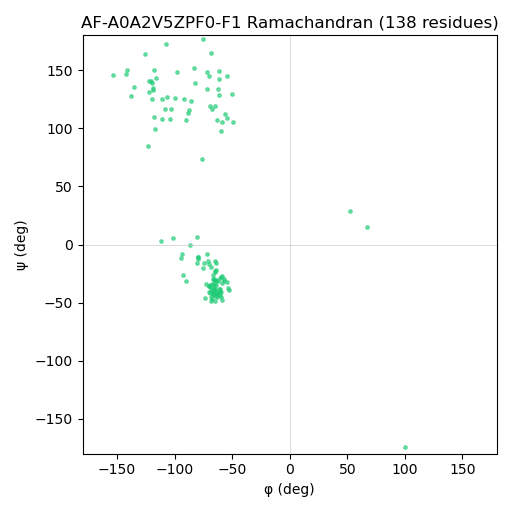.94 80 GLY A N 1
ATOM 596 C CA . GLY A 1 80 ? -9.781 -10.301 10.124 1.00 84.94 80 GLY A CA 1
ATOM 597 C C . GLY A 1 80 ? -8.547 -9.959 10.961 1.00 84.94 80 GLY A C 1
ATOM 598 O O . GLY A 1 80 ? -8.400 -8.842 11.451 1.00 84.94 80 GLY A O 1
ATOM 599 N N . SER A 1 81 ? -7.674 -10.946 11.184 1.00 87.75 81 SER A N 1
ATOM 600 C CA . SER A 1 81 ? -6.497 -10.762 12.042 1.00 87.75 81 SER A CA 1
ATOM 601 C C . SER A 1 81 ? -5.325 -10.109 11.292 1.00 87.75 81 SER A C 1
ATOM 603 O O . SER A 1 81 ? -5.168 -10.331 10.086 1.00 87.75 81 SER A O 1
ATOM 605 N N . PRO A 1 82 ? -4.432 -9.372 11.985 1.00 85.50 82 PRO A N 1
ATOM 606 C CA . PRO A 1 82 ? -3.236 -8.802 11.362 1.00 85.50 82 PRO A CA 1
ATOM 607 C C . PRO A 1 82 ? -2.389 -9.841 10.616 1.00 85.50 82 PRO A C 1
ATOM 609 O O . PRO A 1 82 ? -1.926 -9.578 9.511 1.00 85.50 82 PRO A O 1
ATOM 612 N N . ALA A 1 83 ? -2.249 -11.052 11.165 1.00 89.38 83 ALA A N 1
ATOM 613 C CA . ALA A 1 83 ? -1.503 -12.134 10.524 1.00 89.38 83 ALA A CA 1
ATOM 614 C C . ALA A 1 83 ? -2.127 -12.567 9.186 1.00 89.38 83 ALA A C 1
ATOM 616 O O . ALA A 1 83 ? -1.404 -12.746 8.208 1.00 89.38 83 ALA A O 1
ATOM 617 N N . GLN A 1 84 ? -3.459 -12.684 9.118 1.00 92.56 84 GLN A N 1
ATOM 618 C CA . GLN A 1 84 ? -4.166 -12.998 7.871 1.00 92.56 84 GLN A CA 1
ATOM 619 C C . GLN A 1 84 ? -3.948 -11.905 6.821 1.00 92.56 84 GLN A C 1
ATOM 621 O O . GLN A 1 84 ? -3.673 -12.214 5.663 1.00 92.56 84 GLN A O 1
ATOM 626 N N . GLN A 1 85 ? -4.014 -10.637 7.233 1.00 90.75 85 GLN A N 1
ATOM 627 C CA . GLN A 1 85 ? -3.803 -9.500 6.337 1.00 90.75 85 GLN A CA 1
ATOM 628 C C . GLN A 1 85 ? -2.359 -9.421 5.834 1.00 90.75 85 GLN A C 1
ATOM 630 O O . GLN A 1 85 ? -2.128 -9.250 4.639 1.00 90.75 85 GLN A O 1
ATOM 635 N N . MET A 1 86 ? -1.373 -9.634 6.707 1.00 89.00 86 MET A N 1
ATOM 636 C CA . MET A 1 86 ? 0.038 -9.690 6.314 1.00 89.00 86 MET A CA 1
ATOM 637 C C . MET A 1 86 ? 0.309 -10.812 5.308 1.00 89.00 86 MET A C 1
ATOM 639 O O . MET A 1 86 ? 1.010 -10.611 4.318 1.00 89.00 86 MET A O 1
ATOM 643 N N . GLU A 1 87 ? -0.266 -11.989 5.536 1.00 91.31 87 GLU A N 1
ATOM 644 C CA . GLU A 1 87 ? -0.145 -13.135 4.637 1.00 91.31 87 GLU A CA 1
ATOM 645 C C . GLU A 1 87 ? -0.848 -12.913 3.289 1.00 91.31 87 GLU A C 1
ATOM 647 O O . GLU A 1 87 ? -0.356 -13.382 2.257 1.00 91.31 87 GLU A O 1
ATOM 652 N N . ALA A 1 88 ? -1.966 -12.182 3.272 1.00 90.44 88 ALA A N 1
ATOM 653 C CA . ALA A 1 88 ? -2.635 -11.767 2.043 1.00 90.44 88 ALA A CA 1
ATOM 654 C C . ALA A 1 88 ? -1.782 -10.763 1.253 1.00 90.44 88 ALA A C 1
ATOM 656 O O . ALA A 1 88 ? -1.563 -10.962 0.059 1.00 90.44 88 ALA A O 1
ATOM 657 N N . LEU A 1 89 ? -1.230 -9.742 1.921 1.00 88.19 89 LEU A N 1
ATOM 658 C CA . LEU A 1 89 ? -0.349 -8.742 1.307 1.00 88.19 89 LEU A CA 1
ATOM 659 C C . LEU A 1 89 ? 0.921 -9.368 0.723 1.00 88.19 89 LEU A C 1
ATOM 661 O O . LEU A 1 89 ? 1.312 -9.017 -0.384 1.00 88.19 89 LEU A O 1
ATOM 665 N N . ARG A 1 90 ? 1.535 -10.339 1.412 1.00 86.56 90 ARG A N 1
ATOM 666 C CA . ARG A 1 90 ? 2.714 -11.065 0.901 1.00 86.56 90 ARG A CA 1
ATOM 667 C C . ARG A 1 90 ? 2.437 -11.854 -0.376 1.00 86.56 90 ARG A C 1
ATOM 669 O O . ARG A 1 90 ? 3.333 -12.039 -1.187 1.00 86.56 90 ARG A O 1
ATOM 676 N N . ARG A 1 91 ? 1.213 -12.361 -0.547 1.00 89.31 91 ARG A N 1
ATOM 677 C CA . ARG A 1 91 ? 0.810 -13.123 -1.743 1.00 89.31 91 ARG A CA 1
ATOM 678 C C . ARG A 1 91 ? 0.165 -12.248 -2.816 1.00 89.31 91 ARG A C 1
ATOM 680 O O . ARG A 1 91 ? -0.120 -12.737 -3.914 1.00 89.31 91 ARG A O 1
ATOM 687 N N . TRP A 1 92 ? -0.108 -10.984 -2.506 1.00 89.19 92 TRP A N 1
ATOM 688 C CA . TRP A 1 92 ? -0.780 -10.065 -3.405 1.00 89.19 92 TRP A CA 1
ATOM 689 C C . TRP A 1 92 ? 0.125 -9.718 -4.585 1.00 89.19 92 TRP A C 1
ATOM 691 O O . TRP A 1 92 ? 1.186 -9.135 -4.412 1.00 89.19 92 TRP A O 1
ATOM 701 N N . ASN A 1 93 ? -0.318 -10.039 -5.803 1.00 87.81 93 ASN A N 1
ATOM 702 C CA . ASN A 1 93 ? 0.373 -9.644 -7.026 1.00 87.81 93 ASN A CA 1
ATOM 703 C C . ASN A 1 93 ? -0.527 -8.711 -7.858 1.00 87.81 93 ASN A C 1
ATOM 705 O O . ASN A 1 93 ? -1.383 -9.207 -8.602 1.00 87.81 93 ASN A O 1
ATOM 709 N N . PRO A 1 94 ? -0.318 -7.382 -7.787 1.00 87.75 94 PRO A N 1
ATOM 710 C CA . PRO A 1 94 ? -1.139 -6.409 -8.502 1.00 87.75 94 PRO A CA 1
ATOM 711 C C . PRO A 1 94 ? -0.952 -6.458 -10.025 1.00 87.75 94 PRO A C 1
ATOM 713 O O . PRO A 1 94 ? -1.839 -6.023 -10.750 1.00 87.75 94 PRO A O 1
ATOM 716 N N . SER A 1 95 ? 0.149 -7.028 -10.541 1.00 83.62 95 SER A N 1
ATOM 717 C CA . SER A 1 95 ? 0.389 -7.115 -11.996 1.00 83.62 95 SER A CA 1
ATOM 718 C C . SER A 1 95 ? -0.615 -8.001 -12.748 1.00 83.62 95 SER A C 1
ATOM 720 O O . SER A 1 95 ? -0.705 -7.941 -13.974 1.00 83.62 95 SER A O 1
ATOM 722 N N . LYS A 1 96 ? -1.399 -8.809 -12.021 1.00 83.00 96 LYS A N 1
ATOM 723 C CA . LYS A 1 96 ? -2.480 -9.633 -12.581 1.00 83.00 96 LYS A CA 1
ATOM 724 C C . LYS A 1 96 ? -3.720 -8.813 -12.971 1.00 83.00 96 LYS A C 1
ATOM 726 O O . LYS A 1 96 ? -4.548 -9.310 -13.729 1.00 83.00 96 LYS A O 1
ATOM 731 N N . TYR A 1 97 ? -3.830 -7.578 -12.481 1.00 84.62 97 TYR A N 1
ATOM 732 C CA . TYR A 1 97 ? -4.995 -6.705 -12.619 1.00 84.62 97 TYR A CA 1
ATOM 733 C C . TYR A 1 97 ? -4.654 -5.530 -13.544 1.00 84.62 97 TYR A C 1
ATOM 735 O O . TYR A 1 97 ? -3.866 -4.645 -13.200 1.00 84.62 97 TYR A O 1
ATOM 743 N N . ARG A 1 98 ? -5.206 -5.540 -14.763 1.00 77.75 98 ARG A N 1
ATOM 744 C CA . ARG A 1 98 ? -4.846 -4.584 -15.831 1.00 77.75 98 ARG A CA 1
ATOM 745 C C . ARG A 1 98 ? -5.230 -3.148 -15.491 1.00 77.75 98 ARG A C 1
ATOM 747 O O . ARG A 1 98 ? -4.515 -2.215 -15.850 1.00 77.75 98 ARG A O 1
ATOM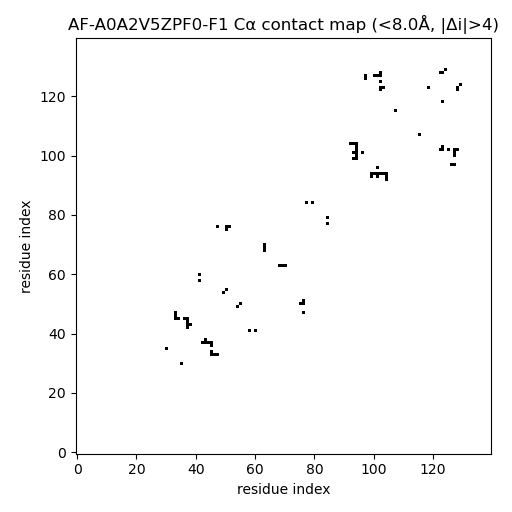 754 N N . GLU A 1 99 ? -6.335 -2.981 -14.782 1.00 83.19 99 GLU A N 1
ATOM 755 C CA . GLU A 1 99 ? -6.878 -1.712 -14.314 1.00 83.19 99 GLU A CA 1
ATOM 756 C C . GLU A 1 99 ? -5.909 -0.949 -13.402 1.00 83.19 99 GLU A C 1
ATOM 758 O O . GLU A 1 99 ? -5.902 0.280 -13.412 1.00 83.19 99 GLU A O 1
ATOM 763 N N . LEU A 1 100 ? -5.032 -1.662 -12.685 1.00 83.06 100 LEU A N 1
ATOM 764 C CA . LEU A 1 100 ? -4.061 -1.059 -11.773 1.00 83.06 100 LEU A CA 1
ATOM 765 C C . LEU A 1 100 ? -2.827 -0.502 -12.493 1.00 83.06 100 LEU A C 1
ATOM 767 O O . LEU A 1 100 ? -2.025 0.189 -11.871 1.00 83.06 100 LEU A O 1
ATOM 771 N N . LYS A 1 101 ? -2.649 -0.807 -13.788 1.00 80.25 101 LYS A N 1
ATOM 772 C CA . LYS A 1 101 ? -1.486 -0.391 -14.598 1.00 80.25 101 LYS A CA 1
ATOM 773 C C . LYS A 1 101 ? -0.134 -0.745 -13.959 1.00 80.25 101 LYS A C 1
ATOM 775 O O . LYS A 1 101 ? 0.867 -0.070 -14.188 1.00 80.25 101 LYS A O 1
ATOM 780 N N . VAL A 1 102 ? -0.086 -1.819 -13.168 1.00 82.62 102 VAL A N 1
ATOM 781 C CA . VAL A 1 102 ? 1.162 -2.329 -12.596 1.00 82.62 102 VAL A CA 1
ATOM 782 C C . VAL A 1 102 ? 1.789 -3.311 -13.576 1.00 82.62 102 VAL A C 1
ATOM 784 O O . VAL A 1 102 ? 1.250 -4.385 -13.832 1.00 82.62 102 VAL A O 1
ATOM 787 N N . PHE A 1 103 ? 2.941 -2.940 -14.129 1.00 76.62 103 PHE A N 1
ATOM 788 C CA . PHE A 1 103 ? 3.616 -3.740 -15.150 1.00 76.62 103 PHE A CA 1
ATOM 789 C C . PHE A 1 103 ? 4.606 -4.748 -14.565 1.00 76.62 103 PHE A C 1
ATOM 791 O O . PHE A 1 103 ? 4.754 -5.828 -15.124 1.00 76.62 103 PHE A O 1
ATOM 798 N N . LEU A 1 104 ? 5.246 -4.445 -13.433 1.00 78.94 104 LEU A N 1
ATOM 799 C CA . LEU A 1 104 ? 6.190 -5.341 -12.764 1.00 78.94 104 LEU A CA 1
ATOM 800 C C . LEU A 1 104 ? 5.918 -5.365 -11.260 1.00 78.94 104 LEU A C 1
ATOM 802 O O . LEU A 1 104 ? 5.746 -4.320 -10.639 1.00 78.94 104 LEU A O 1
ATOM 806 N N . HIS A 1 105 ? 5.922 -6.560 -10.679 1.00 83.88 105 HIS A N 1
ATOM 807 C CA . HIS A 1 105 ? 5.889 -6.767 -9.237 1.00 83.88 105 HIS A CA 1
ATOM 808 C C . HIS A 1 105 ? 6.876 -7.884 -8.880 1.00 83.88 105 HIS A C 1
ATOM 810 O O . HIS A 1 105 ? 6.865 -8.944 -9.510 1.00 83.88 105 HIS A O 1
ATOM 816 N N . SER A 1 106 ? 7.771 -7.628 -7.928 1.00 82.25 106 SER A N 1
ATOM 817 C CA . SER A 1 106 ? 8.774 -8.588 -7.462 1.00 82.25 106 SER A CA 1
ATOM 818 C C . SER A 1 106 ? 9.164 -8.256 -6.031 1.00 82.25 106 SER A C 1
ATOM 820 O O . SER A 1 106 ? 9.269 -7.080 -5.682 1.00 82.25 106 SER A O 1
ATOM 822 N N . ASP A 1 107 ? 9.455 -9.289 -5.250 1.00 83.69 107 ASP A N 1
ATOM 823 C CA . ASP A 1 107 ? 10.059 -9.125 -3.936 1.00 83.69 107 ASP A CA 1
ATOM 824 C C . ASP A 1 107 ? 11.506 -8.647 -4.067 1.00 83.69 107 ASP A C 1
ATOM 826 O O . ASP A 1 107 ? 12.230 -9.039 -4.993 1.00 83.69 107 ASP A O 1
ATOM 830 N N . LEU A 1 108 ? 11.918 -7.804 -3.122 1.00 83.50 108 LEU A N 1
ATOM 831 C CA . LEU A 1 108 ? 13.295 -7.362 -2.946 1.00 83.50 108 LEU A CA 1
ATOM 832 C C . LEU A 1 108 ? 13.813 -7.854 -1.588 1.00 83.50 108 LEU A C 1
ATOM 834 O O . LEU A 1 108 ? 13.052 -7.874 -0.617 1.00 83.50 108 LEU A O 1
ATOM 838 N N . PRO A 1 109 ? 15.094 -8.247 -1.492 1.00 87.25 109 PRO A N 1
ATOM 839 C CA . PRO A 1 109 ? 15.704 -8.555 -0.205 1.00 87.25 109 PRO A CA 1
ATOM 840 C C . PRO A 1 109 ? 15.848 -7.280 0.641 1.00 87.25 109 PRO A C 1
ATOM 842 O O . PRO A 1 109 ? 15.789 -6.167 0.121 1.00 87.25 109 PRO A O 1
ATOM 845 N N . SER A 1 110 ? 16.095 -7.441 1.944 1.00 86.38 110 SER A N 1
ATOM 846 C CA . SER A 1 110 ? 16.261 -6.320 2.885 1.00 86.38 110 SER A CA 1
ATOM 847 C C . SER A 1 110 ? 17.408 -5.369 2.524 1.00 86.38 110 SER A C 1
ATOM 849 O O . SER A 1 110 ? 17.341 -4.189 2.854 1.00 86.38 110 SER A O 1
ATOM 851 N N . ASN A 1 111 ? 18.436 -5.865 1.831 1.00 84.94 111 ASN A N 1
ATOM 852 C CA . ASN A 1 111 ? 19.523 -5.064 1.276 1.00 84.94 111 ASN A CA 1
ATOM 853 C C . ASN A 1 111 ? 19.621 -5.303 -0.242 1.00 84.94 111 ASN A C 1
ATOM 855 O O . ASN A 1 111 ? 20.359 -6.194 -0.674 1.00 84.94 111 ASN A O 1
ATOM 859 N N . PRO A 1 112 ? 18.826 -4.591 -1.057 1.00 86.00 112 PRO A N 1
ATOM 860 C CA . PRO A 1 112 ? 18.783 -4.809 -2.496 1.00 86.00 112 PRO A CA 1
ATOM 861 C C . PRO A 1 112 ? 20.064 -4.308 -3.173 1.00 86.00 112 PRO A C 1
ATOM 863 O O . PRO A 1 112 ? 20.520 -3.193 -2.935 1.00 86.00 112 PRO A O 1
ATOM 866 N N . GLY A 1 113 ? 20.624 -5.131 -4.058 1.00 87.25 113 GLY A N 1
ATOM 867 C CA . GLY A 1 113 ? 21.735 -4.775 -4.936 1.00 87.25 113 GLY A CA 1
ATOM 868 C C . GLY A 1 113 ? 21.294 -4.608 -6.396 1.00 87.25 113 GLY A C 1
ATOM 869 O O . GLY A 1 113 ? 20.164 -4.956 -6.749 1.00 87.25 113 GLY A O 1
ATOM 870 N N . PRO A 1 114 ? 22.187 -4.137 -7.287 1.00 84.19 114 PRO A N 1
ATOM 871 C CA . PRO A 1 114 ? 21.870 -3.917 -8.703 1.00 84.19 114 PRO A CA 1
ATOM 872 C C . PRO A 1 114 ? 21.275 -5.147 -9.406 1.00 84.19 114 PRO A C 1
ATOM 874 O O . PRO A 1 114 ? 20.331 -5.020 -10.180 1.00 84.19 114 PRO A O 1
ATOM 877 N N . ALA A 1 115 ? 21.759 -6.348 -9.069 1.00 85.44 115 ALA A N 1
ATOM 878 C CA . ALA A 1 115 ? 21.266 -7.607 -9.629 1.00 85.44 115 ALA A CA 1
ATOM 879 C C . ALA A 1 115 ? 19.768 -7.859 -9.348 1.00 85.44 115 ALA A C 1
ATOM 881 O O . ALA A 1 115 ? 19.080 -8.494 -10.144 1.00 85.44 115 ALA A O 1
ATOM 882 N N . ASN A 1 116 ? 19.225 -7.333 -8.242 1.00 84.12 116 ASN A N 1
ATOM 883 C CA . ASN A 1 116 ? 17.803 -7.474 -7.913 1.00 84.12 116 ASN A CA 1
ATOM 884 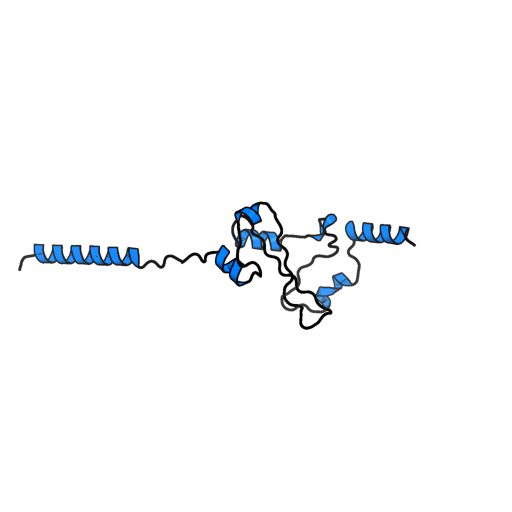C C . ASN A 1 116 ? 16.895 -6.655 -8.845 1.00 84.12 116 ASN A C 1
ATOM 886 O O . ASN A 1 116 ? 15.699 -6.928 -8.937 1.00 84.12 116 ASN A O 1
ATOM 890 N N . PHE A 1 117 ? 17.468 -5.694 -9.572 1.00 81.44 117 PHE A N 1
ATOM 891 C CA . PHE A 1 117 ? 16.778 -4.827 -10.520 1.00 81.44 117 PHE A CA 1
ATOM 892 C C . PHE A 1 117 ? 16.980 -5.248 -11.980 1.00 81.44 117 PHE A C 1
ATOM 894 O O . PHE A 1 117 ? 16.483 -4.573 -12.875 1.00 81.44 117 PHE A O 1
ATOM 901 N N . GLU A 1 118 ? 17.640 -6.379 -12.253 1.00 80.56 118 GLU A N 1
ATOM 902 C CA . GLU A 1 118 ? 17.838 -6.895 -13.620 1.00 80.56 118 GLU A CA 1
ATOM 903 C C . GLU A 1 118 ? 16.515 -7.051 -14.386 1.00 80.56 118 GLU A C 1
ATOM 905 O O . GLU A 1 118 ? 16.449 -6.796 -15.586 1.00 80.56 118 GLU A O 1
ATOM 910 N N . LYS A 1 119 ? 15.423 -7.369 -13.677 1.00 70.56 119 LYS A N 1
ATOM 911 C CA . LYS A 1 119 ? 14.071 -7.459 -14.251 1.00 70.56 119 LYS A CA 1
ATOM 912 C C . LYS A 1 119 ? 13.530 -6.127 -14.787 1.00 70.56 119 LYS A C 1
ATOM 914 O O . LYS A 1 119 ? 12.562 -6.152 -15.534 1.00 70.56 119 LYS A O 1
ATOM 919 N N . LEU A 1 120 ? 14.123 -4.987 -14.421 1.00 71.88 120 LEU A N 1
ATOM 920 C CA . LEU 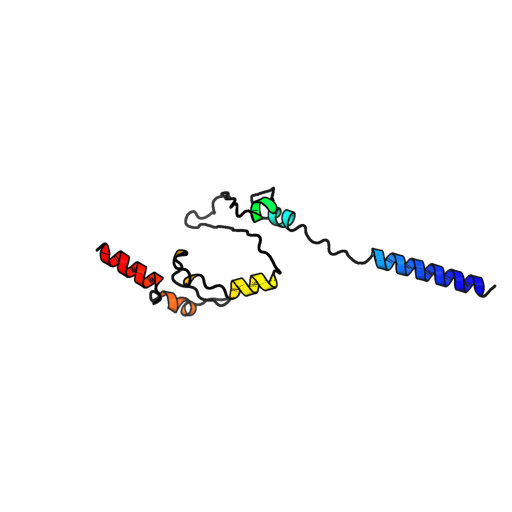A 1 120 ? 13.777 -3.674 -14.975 1.00 71.88 120 LEU A CA 1
ATOM 921 C C . LEU A 1 120 ? 14.433 -3.413 -16.336 1.00 71.88 120 LEU A C 1
ATOM 923 O O . LEU A 1 120 ? 14.007 -2.494 -17.030 1.00 71.88 120 LEU A O 1
ATOM 927 N N . LYS A 1 121 ? 15.454 -4.190 -16.736 1.00 67.06 121 LYS A N 1
ATOM 928 C CA . LYS A 1 121 ? 16.151 -3.975 -18.016 1.00 67.06 121 LYS A CA 1
ATOM 929 C C . LYS A 1 121 ? 15.262 -4.236 -19.225 1.00 67.06 121 LYS A C 1
ATOM 931 O O . LYS A 1 121 ? 15.466 -3.626 -20.266 1.00 67.06 121 LYS A O 1
ATOM 936 N N . ASN A 1 122 ? 14.290 -5.132 -19.080 1.00 67.69 122 ASN A N 1
ATOM 937 C CA . ASN A 1 122 ? 13.355 -5.483 -20.136 1.00 67.69 122 ASN A CA 1
ATOM 938 C C . ASN A 1 122 ? 11.932 -5.235 -19.656 1.00 67.69 122 ASN A C 1
ATOM 940 O O . ASN A 1 122 ? 11.591 -5.533 -18.511 1.00 67.69 122 ASN A O 1
ATOM 944 N N . ALA A 1 123 ? 11.087 -4.721 -20.547 1.00 66.12 123 ALA A N 1
ATOM 945 C CA . ALA A 1 123 ? 9.669 -4.625 -20.260 1.00 66.12 123 ALA A CA 1
ATOM 946 C C . ALA A 1 123 ? 9.117 -6.049 -20.033 1.00 66.12 123 ALA A C 1
ATOM 948 O O . ALA A 1 123 ? 9.382 -6.936 -20.849 1.00 66.12 123 ALA A O 1
ATOM 949 N N . PRO A 1 124 ? 8.397 -6.310 -18.929 1.00 67.75 124 PRO A N 1
ATOM 950 C CA . PRO A 1 124 ? 7.898 -7.650 -18.651 1.00 67.75 124 PRO A CA 1
ATOM 951 C C . PRO A 1 124 ? 6.921 -8.103 -19.741 1.00 67.75 124 PRO A C 1
ATOM 953 O O . PRO A 1 124 ? 6.022 -7.353 -20.116 1.00 67.75 124 PRO A O 1
ATOM 956 N N . ASP A 1 125 ? 7.070 -9.337 -20.232 1.00 72.31 125 ASP A N 1
ATOM 957 C CA . ASP A 1 125 ? 6.175 -9.902 -21.251 1.00 72.31 125 ASP A CA 1
ATOM 958 C C . ASP A 1 125 ? 4.835 -10.329 -20.633 1.00 72.31 125 ASP A C 1
ATOM 960 O O . ASP A 1 125 ? 4.550 -11.504 -20.399 1.00 72.31 125 ASP A O 1
ATOM 964 N N . ASN A 1 126 ? 4.005 -9.341 -20.308 1.00 72.12 126 ASN A N 1
ATOM 965 C CA . ASN A 1 126 ? 2.653 -9.549 -19.813 1.00 72.12 126 ASN A CA 1
ATOM 966 C C . ASN A 1 126 ? 1.624 -8.780 -20.644 1.00 72.12 126 ASN A C 1
ATOM 968 O O . ASN A 1 126 ? 1.939 -7.883 -21.428 1.00 72.12 126 ASN A O 1
ATOM 972 N N . ALA A 1 127 ? 0.355 -9.157 -20.480 1.00 72.81 127 ALA A N 1
ATOM 973 C CA . ALA A 1 127 ? -0.734 -8.618 -21.287 1.00 72.81 127 ALA A CA 1
ATOM 974 C C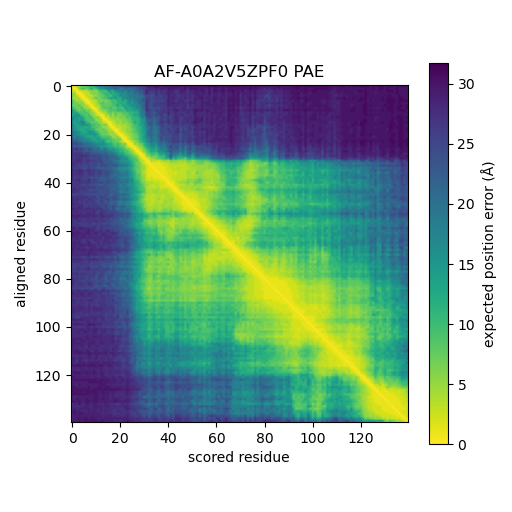 . ALA A 1 127 ? -0.867 -7.089 -21.176 1.00 72.81 127 ALA A C 1
ATOM 976 O O . ALA A 1 127 ? -1.232 -6.445 -22.158 1.00 72.81 127 ALA A O 1
ATOM 977 N N . SER A 1 128 ? -0.554 -6.512 -20.013 1.00 68.56 128 SER A N 1
ATOM 978 C CA . SER A 1 128 ? -0.600 -5.067 -19.777 1.00 68.56 128 SER A CA 1
ATOM 979 C C . SER A 1 128 ? 0.479 -4.335 -20.576 1.00 68.56 128 SER A C 1
ATOM 981 O O . SER A 1 128 ? 0.167 -3.377 -21.280 1.00 68.56 128 SER A O 1
ATOM 983 N N . VAL A 1 129 ? 1.729 -4.809 -20.525 1.00 73.00 129 VAL A N 1
ATOM 984 C CA . VAL A 1 129 ? 2.848 -4.230 -21.288 1.00 73.00 129 VAL A CA 1
ATOM 985 C C . VAL A 1 129 ? 2.628 -4.381 -22.788 1.00 73.00 129 VAL A C 1
ATOM 987 O O . VAL A 1 129 ? 2.790 -3.408 -23.518 1.00 73.00 129 VAL A O 1
ATOM 990 N N . ARG A 1 130 ? 2.195 -5.559 -23.259 1.00 76.06 130 ARG A N 1
ATOM 991 C CA . ARG A 1 130 ? 1.882 -5.766 -24.683 1.00 76.06 130 ARG A CA 1
ATOM 992 C C . ARG A 1 130 ? 0.785 -4.816 -25.158 1.00 76.06 130 ARG A C 1
ATOM 994 O O . ARG A 1 130 ? 0.950 -4.165 -26.182 1.00 76.06 130 ARG A O 1
ATOM 1001 N N . SER A 1 131 ? -0.291 -4.672 -24.380 1.00 75.38 131 SER A N 1
ATOM 1002 C CA . SER A 1 131 ? -1.367 -3.724 -24.690 1.00 75.38 131 SER A CA 1
ATOM 1003 C C . SER A 1 131 ? -0.868 -2.280 -24.737 1.00 75.38 131 SER A C 1
ATOM 1005 O O . SER A 1 131 ? -1.298 -1.523 -25.605 1.00 75.38 131 SER A O 1
ATOM 1007 N N . PHE A 1 132 ? 0.022 -1.895 -23.819 1.00 73.75 132 PHE A N 1
ATOM 1008 C CA . PHE A 1 132 ? 0.629 -0.568 -23.804 1.00 73.75 132 PHE A CA 1
ATOM 1009 C C . PHE A 1 132 ? 1.501 -0.334 -25.046 1.00 73.75 132 PHE A C 1
ATOM 1011 O O . PHE A 1 132 ? 1.302 0.656 -25.742 1.00 73.75 132 PHE A O 1
ATOM 1018 N N . VAL A 1 133 ? 2.396 -1.269 -25.388 1.00 78.81 133 VAL A N 1
ATOM 1019 C CA . VAL A 1 133 ? 3.255 -1.185 -26.585 1.00 78.81 133 VAL A CA 1
ATOM 1020 C C . VAL A 1 133 ? 2.420 -1.092 -27.863 1.00 78.81 133 VAL A C 1
ATOM 1022 O O . VAL A 1 133 ? 2.657 -0.206 -28.680 1.00 78.81 133 VAL A O 1
ATOM 1025 N N . THR A 1 134 ? 1.404 -1.948 -28.020 1.00 81.88 134 THR A N 1
ATOM 1026 C CA . THR A 1 134 ? 0.503 -1.919 -29.182 1.00 81.88 134 THR A CA 1
ATOM 1027 C C . THR A 1 134 ? -0.262 -0.600 -29.290 1.00 81.88 134 THR A C 1
ATOM 1029 O O . THR A 1 134 ? -0.468 -0.114 -30.397 1.00 81.88 134 THR A O 1
ATOM 1032 N N . ALA A 1 135 ? -0.700 -0.009 -28.173 1.00 81.69 135 ALA A N 1
ATOM 1033 C CA . ALA A 1 135 ? -1.363 1.294 -28.192 1.00 81.69 135 ALA A CA 1
ATOM 1034 C C . ALA A 1 135 ? -0.403 2.410 -28.633 1.00 81.69 135 ALA A C 1
ATOM 1036 O O . ALA A 1 135 ? -0.767 3.219 -29.480 1.00 81.69 135 ALA A O 1
ATOM 1037 N N . THR A 1 136 ? 0.830 2.410 -28.123 1.00 73.31 136 THR A N 1
ATOM 1038 C CA . THR A 1 136 ? 1.864 3.387 -28.492 1.00 73.31 136 THR A CA 1
ATOM 1039 C C . THR A 1 136 ? 2.248 3.289 -29.969 1.00 73.31 136 THR A C 1
ATOM 1041 O O . THR A 1 136 ? 2.355 4.312 -30.632 1.00 73.31 136 THR A O 1
ATOM 1044 N N . GLN A 1 137 ? 2.380 2.078 -30.516 1.00 81.12 137 GLN A N 1
ATOM 1045 C CA . GLN A 1 137 ? 2.680 1.863 -31.941 1.00 81.12 137 GLN A CA 1
ATOM 1046 C C . GLN A 1 137 ? 1.574 2.347 -32.888 1.00 81.12 137 GLN A C 1
ATOM 1048 O O . GLN A 1 137 ? 1.846 2.615 -34.048 1.00 81.12 137 GLN A O 1
ATOM 1053 N N . LYS A 1 138 ? 0.323 2.450 -32.427 1.00 81.19 138 LYS A N 1
ATOM 1054 C CA . LYS A 1 138 ? -0.777 3.008 -33.234 1.00 81.19 138 LYS A CA 1
ATOM 1055 C C . LYS A 1 138 ? -0.782 4.539 -33.276 1.00 81.19 138 LYS A C 1
ATOM 1057 O O . LYS A 1 138 ? -1.555 5.107 -34.039 1.00 81.19 138 LYS A O 1
ATOM 1062 N N . LEU A 1 139 ? 0.004 5.190 -32.416 1.00 72.81 139 LEU A N 1
ATOM 1063 C CA . LEU A 1 139 ? 0.127 6.649 -32.342 1.00 72.81 139 LEU A CA 1
ATOM 1064 C C . LEU A 1 139 ? 1.309 7.191 -33.164 1.00 72.81 139 LEU A C 1
ATOM 1066 O O . LEU A 1 139 ? 1.411 8.405 -33.324 1.00 72.81 139 LEU A O 1
ATOM 1070 N N . SER A 1 140 ? 2.195 6.310 -33.639 1.00 51.81 140 SER A N 1
ATOM 1071 C CA . SER A 1 140 ? 3.328 6.598 -34.530 1.00 51.81 140 SER A CA 1
ATOM 1072 C C . SER A 1 140 ? 2.984 6.284 -35.977 1.00 51.81 140 SER A C 1
ATOM 1074 O O . SER A 1 140 ? 3.358 7.090 -36.852 1.00 51.81 140 SER A O 1
#